Protein AF-A0A126T1T5-F1 (afdb_monomer_lite)

Structure (mmCIF, N/CA/C/O backbone):
data_AF-A0A126T1T5-F1
#
_entry.id   AF-A0A126T1T5-F1
#
loop_
_atom_site.group_PDB
_atom_site.id
_atom_site.type_symbol
_atom_site.label_atom_id
_atom_site.label_alt_id
_atom_site.label_comp_id
_atom_site.label_asym_id
_atom_site.label_entity_id
_atom_site.label_seq_id
_atom_site.pdbx_PDB_ins_code
_atom_site.Cartn_x
_atom_site.Cartn_y
_atom_site.Cartn_z
_atom_site.occupancy
_atom_site.B_iso_or_equiv
_atom_site.auth_seq_id
_atom_site.auth_comp_id
_atom_site.auth_asym_id
_atom_site.auth_atom_id
_atom_site.pdbx_PDB_model_num
ATOM 1 N N . MET A 1 1 ? 7.437 43.730 -5.059 1.00 43.53 1 MET A N 1
ATOM 2 C CA . MET A 1 1 ? 7.784 42.432 -4.448 1.00 43.53 1 MET A CA 1
ATOM 3 C C . MET A 1 1 ? 6.817 42.223 -3.301 1.00 43.53 1 MET A C 1
ATOM 5 O O . MET A 1 1 ? 7.041 42.765 -2.229 1.00 43.53 1 MET A O 1
ATOM 9 N N . GLU A 1 2 ? 5.693 41.559 -3.560 1.00 43.53 2 GLU A N 1
ATOM 10 C CA . GLU A 1 2 ? 4.775 41.158 -2.492 1.00 43.53 2 GLU A CA 1
ATOM 11 C C . GLU A 1 2 ? 5.387 39.969 -1.759 1.00 43.53 2 GLU A C 1
ATOM 13 O O . GLU A 1 2 ? 5.711 38.942 -2.353 1.00 43.53 2 GLU A O 1
ATOM 18 N N . THR A 1 3 ? 5.612 40.144 -0.465 1.00 51.31 3 THR A N 1
ATOM 19 C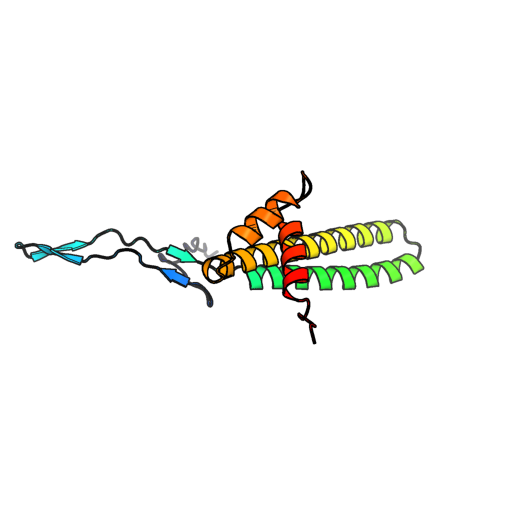 CA . THR A 1 3 ? 6.045 39.094 0.444 1.00 51.31 3 THR A CA 1
ATOM 20 C C . THR A 1 3 ? 4.833 38.224 0.772 1.00 51.31 3 THR A C 1
ATOM 22 O O . THR A 1 3 ? 3.987 38.597 1.583 1.00 51.31 3 THR A O 1
ATOM 25 N N . SER A 1 4 ? 4.717 37.063 0.124 1.00 60.06 4 SER A N 1
ATOM 26 C CA . SER A 1 4 ? 3.690 36.074 0.465 1.00 60.06 4 SER A CA 1
ATOM 27 C C . SER A 1 4 ? 3.901 35.605 1.908 1.00 60.06 4 SER A C 1
ATOM 29 O O . SER A 1 4 ? 4.942 35.022 2.227 1.00 60.06 4 SER A O 1
ATOM 31 N N . LYS A 1 5 ? 2.935 35.879 2.794 1.00 65.88 5 LYS A N 1
ATOM 32 C CA . LYS A 1 5 ? 2.904 35.303 4.146 1.00 65.88 5 LYS A CA 1
ATOM 33 C C . LYS A 1 5 ? 2.882 33.770 4.045 1.00 65.88 5 LYS A C 1
ATOM 35 O O . LYS A 1 5 ? 2.219 33.255 3.148 1.00 65.88 5 LYS A O 1
ATOM 40 N N . PRO A 1 6 ? 3.562 33.041 4.948 1.00 61.28 6 PRO A N 1
ATOM 41 C CA . PRO A 1 6 ? 3.432 31.592 5.006 1.00 61.28 6 PRO A CA 1
ATOM 42 C C . PRO A 1 6 ? 1.977 31.245 5.339 1.00 61.28 6 PRO A C 1
ATOM 44 O O . PRO A 1 6 ? 1.466 31.655 6.381 1.00 61.28 6 PRO A O 1
ATOM 47 N N . GLU A 1 7 ? 1.308 30.535 4.433 1.00 72.75 7 GLU A N 1
ATOM 48 C CA . GLU A 1 7 ? -0.032 30.001 4.658 1.00 72.75 7 GLU A CA 1
ATOM 49 C C . GLU A 1 7 ? 0.059 28.939 5.754 1.00 72.75 7 GLU A C 1
ATOM 51 O O . GLU A 1 7 ? 0.531 27.821 5.545 1.00 72.75 7 GLU A O 1
ATOM 56 N N . THR A 1 8 ? -0.337 29.309 6.967 1.00 70.50 8 THR A N 1
ATOM 57 C CA . THR A 1 8 ? -0.618 28.333 8.013 1.00 70.50 8 THR A CA 1
ATOM 58 C C . THR A 1 8 ? -1.925 27.635 7.650 1.00 70.50 8 THR A C 1
ATOM 60 O O . THR A 1 8 ? -2.906 28.345 7.422 1.00 70.50 8 THR A O 1
ATOM 63 N N . PRO A 1 9 ? -1.966 26.292 7.584 1.00 72.94 9 PRO A N 1
ATOM 64 C CA . PRO A 1 9 ? -3.206 25.579 7.301 1.00 72.94 9 PRO A CA 1
ATOM 65 C C . PRO A 1 9 ? -4.279 25.954 8.329 1.00 72.94 9 PRO A C 1
ATOM 67 O O . PRO A 1 9 ? -3.961 26.152 9.506 1.00 72.94 9 PRO A O 1
ATOM 70 N N . ASP A 1 10 ? -5.531 26.059 7.877 1.00 76.19 10 ASP A N 1
ATOM 71 C CA . ASP A 1 10 ? -6.652 26.409 8.748 1.00 76.19 10 ASP A CA 1
ATOM 72 C C . ASP A 1 10 ? -6.727 25.449 9.951 1.00 76.19 10 ASP A C 1
ATOM 74 O O . ASP A 1 10 ? -6.531 24.236 9.796 1.00 76.19 10 ASP A O 1
ATOM 78 N N . PRO A 1 11 ? -7.001 25.959 11.165 1.00 77.44 11 PRO A N 1
ATOM 79 C CA . PRO A 1 11 ? -7.084 25.124 12.354 1.00 77.44 11 PRO A CA 1
ATOM 80 C C . PRO A 1 11 ? -8.272 24.156 12.254 1.00 77.44 11 PRO A C 1
ATOM 82 O O . PRO A 1 11 ? -9.407 24.575 12.039 1.00 77.44 11 PRO A O 1
ATOM 85 N N . GLY A 1 12 ? -8.028 22.857 12.457 1.00 77.81 12 GLY A N 1
ATOM 86 C CA . GLY A 1 12 ? -9.086 21.844 12.469 1.00 77.81 12 GLY A CA 1
ATOM 87 C C . GLY A 1 12 ? -8.611 20.428 12.144 1.00 77.81 12 GLY A C 1
ATOM 88 O O . GLY A 1 12 ? -7.421 20.171 11.966 1.00 77.81 12 GLY A O 1
ATOM 89 N N . VAL A 1 13 ? -9.571 19.500 12.073 1.00 79.19 13 VAL A N 1
ATOM 90 C CA . VAL A 1 13 ? -9.362 18.131 11.580 1.00 79.19 13 VAL A CA 1
ATOM 91 C C . VAL A 1 13 ? -9.976 18.028 10.189 1.00 79.19 13 VAL A C 1
ATOM 93 O O . VAL A 1 13 ? -11.181 18.208 10.026 1.00 79.19 13 VAL A O 1
ATOM 96 N N . PHE A 1 14 ? -9.148 17.728 9.191 1.00 83.06 14 PHE A N 1
ATOM 97 C CA . PHE A 1 14 ? -9.596 17.501 7.820 1.00 83.06 14 PHE A CA 1
ATOM 98 C C . PHE A 1 14 ? -9.928 16.027 7.627 1.00 83.06 14 PHE A C 1
ATOM 100 O O . PHE A 1 14 ? -9.106 15.161 7.921 1.00 83.06 14 PHE A O 1
ATOM 107 N N . LEU A 1 15 ? -11.130 15.761 7.125 1.00 82.81 15 LEU A N 1
ATOM 108 C CA . LEU A 1 15 ? -11.603 14.420 6.810 1.00 82.81 15 LEU A CA 1
ATOM 109 C C . LEU A 1 15 ? -11.719 14.290 5.301 1.00 82.81 15 LEU A C 1
ATOM 111 O O . LEU A 1 15 ? -12.286 15.162 4.636 1.00 82.81 15 LEU A O 1
ATOM 115 N N . VAL A 1 16 ? -11.201 13.197 4.760 1.00 81.44 16 VAL A N 1
ATOM 116 C CA . VAL A 1 16 ? -11.368 12.864 3.349 1.00 81.44 16 VAL A CA 1
ATOM 117 C C . VAL A 1 16 ? -12.460 11.819 3.173 1.00 81.44 16 VAL A C 1
ATOM 119 O O . VAL A 1 16 ? -12.878 11.122 4.099 1.00 81.44 16 VAL A O 1
ATOM 122 N N . LYS A 1 17 ? -12.973 11.725 1.947 1.00 77.38 17 LYS A N 1
ATOM 123 C CA . LYS A 1 17 ? -13.971 10.715 1.598 1.00 77.38 17 LYS A CA 1
ATOM 124 C C . LYS A 1 17 ? -13.415 9.318 1.899 1.00 77.38 17 LYS A C 1
ATOM 126 O O . LYS A 1 17 ? -12.421 8.925 1.299 1.00 77.38 17 LYS A O 1
ATOM 131 N N . GLY A 1 18 ? -14.117 8.567 2.747 1.00 75.38 18 GLY A N 1
ATOM 132 C CA . GLY A 1 18 ? -13.721 7.220 3.174 1.00 75.38 18 GLY A CA 1
ATOM 133 C C . GLY A 1 18 ? -13.175 7.158 4.601 1.00 75.38 18 GLY A C 1
ATOM 134 O O . GLY A 1 18 ? -13.059 6.062 5.145 1.00 75.38 18 GLY A O 1
ATOM 135 N N . ASP A 1 19 ? -12.909 8.306 5.230 1.00 85.44 19 ASP A N 1
ATOM 136 C CA . ASP A 1 19 ? -12.494 8.346 6.628 1.00 85.44 19 ASP A CA 1
ATOM 137 C C . ASP A 1 19 ? -13.647 7.962 7.556 1.00 85.44 19 ASP A C 1
ATOM 139 O O . ASP A 1 19 ? -14.788 8.405 7.412 1.00 85.44 19 ASP A O 1
ATOM 143 N N . THR A 1 20 ? -13.323 7.151 8.555 1.00 85.00 20 THR A N 1
ATOM 144 C CA . THR A 1 20 ? -14.206 6.842 9.676 1.00 85.00 20 THR A CA 1
ATOM 145 C C . THR A 1 20 ? -13.828 7.726 10.853 1.00 85.00 20 THR A C 1
ATOM 147 O O . THR A 1 20 ? -12.653 7.828 11.203 1.00 85.00 20 THR A O 1
ATOM 150 N N . VAL A 1 21 ? -14.819 8.337 11.498 1.00 88.00 21 VAL A N 1
ATOM 151 C CA . VAL A 1 21 ? -14.614 9.144 12.705 1.00 88.00 21 VAL A CA 1
ATOM 152 C C . VAL A 1 21 ? -15.376 8.528 13.861 1.00 88.00 21 VAL A C 1
ATOM 154 O O . VAL A 1 21 ? -16.551 8.194 13.738 1.00 88.00 21 VAL A O 1
ATOM 157 N N . SER A 1 22 ? -14.703 8.400 14.997 1.00 87.00 22 SER A N 1
ATOM 158 C CA . SER A 1 22 ? -15.288 7.939 16.247 1.00 87.00 22 SER A CA 1
ATOM 159 C C . SER A 1 22 ? -15.010 8.955 17.346 1.00 87.00 22 SER A C 1
ATOM 161 O O . SER A 1 22 ? -13.859 9.316 17.594 1.00 87.00 22 SER A O 1
ATOM 163 N N . ILE A 1 23 ? -16.066 9.344 18.059 1.00 88.75 23 ILE A N 1
ATOM 164 C CA . ILE A 1 23 ? -15.996 10.130 19.293 1.00 88.75 23 ILE A CA 1
ATOM 165 C C . ILE A 1 23 ? -16.373 9.174 20.432 1.00 88.75 23 ILE A C 1
ATOM 167 O O . ILE A 1 23 ? -17.557 8.938 20.658 1.00 88.75 23 ILE A O 1
ATOM 171 N N . PRO A 1 24 ? -15.394 8.532 21.093 1.00 84.00 24 PRO A N 1
ATOM 172 C CA . PRO A 1 24 ? -15.663 7.488 22.077 1.00 84.00 24 PRO A CA 1
ATOM 173 C C . PRO A 1 24 ? -16.316 8.029 23.356 1.00 84.00 24 PRO A C 1
ATOM 175 O O . PRO A 1 24 ? -17.044 7.298 24.019 1.00 84.00 24 PRO A O 1
ATOM 178 N N . SER A 1 25 ? -16.059 9.290 23.704 1.00 84.12 25 SER A N 1
ATOM 179 C CA . SER A 1 25 ? -16.645 9.964 24.859 1.00 84.12 25 SER A CA 1
ATOM 180 C C . SER A 1 25 ? -16.742 11.460 24.587 1.00 84.12 25 SER A C 1
ATOM 182 O O . SER A 1 25 ? -15.772 12.075 24.143 1.00 84.12 25 SER A O 1
ATOM 184 N N . PHE A 1 26 ? -17.908 12.033 24.864 1.00 86.88 26 PHE A N 1
ATOM 185 C CA . PHE A 1 26 ? -18.154 13.467 24.828 1.00 86.88 26 PHE A CA 1
ATOM 186 C C . PHE A 1 26 ? -19.201 13.800 25.885 1.00 86.88 26 PHE A C 1
ATOM 188 O O . PHE A 1 26 ? -20.258 13.168 25.916 1.00 86.88 26 PHE A O 1
ATOM 195 N N . SER A 1 27 ? -18.900 14.766 26.749 1.00 86.94 27 SER A N 1
ATOM 196 C CA . SER A 1 27 ? -19.834 15.242 27.761 1.00 86.94 27 SER A CA 1
ATOM 197 C C . SER A 1 27 ? -19.785 16.766 27.843 1.00 86.94 27 SER A C 1
ATOM 199 O O . SER A 1 27 ? -18.722 17.381 27.725 1.00 86.94 27 SER A O 1
ATOM 201 N N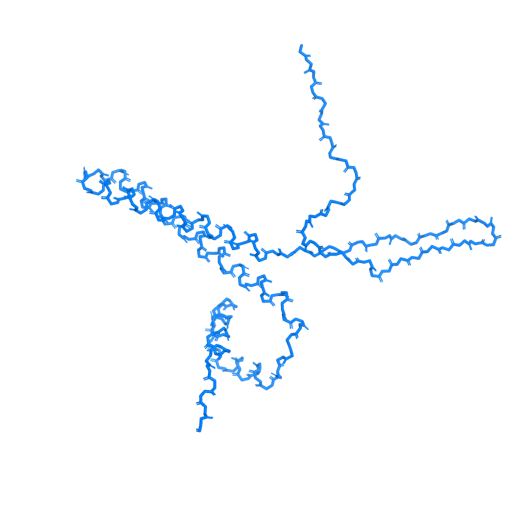 . VAL A 1 28 ? -20.964 17.365 28.003 1.00 89.50 28 VAL A N 1
ATOM 202 C CA . VAL A 1 28 ? -21.143 18.785 28.301 1.00 89.50 28 VAL A CA 1
ATOM 203 C C . VAL A 1 28 ? -22.124 18.856 29.458 1.00 89.50 28 VAL A C 1
ATOM 205 O O . VAL A 1 28 ? -23.218 18.296 29.379 1.00 89.50 28 VAL A O 1
ATOM 208 N N . SER A 1 29 ? -21.730 19.523 30.530 1.00 90.62 29 SER A N 1
ATOM 209 C CA . SER A 1 29 ? -22.542 19.745 31.718 1.00 90.62 29 SER A CA 1
ATOM 210 C C . SER A 1 29 ? -22.573 21.229 32.070 1.00 90.62 29 SER A C 1
ATOM 212 O O . SER A 1 29 ? -21.721 22.015 31.651 1.00 90.62 29 SER A O 1
ATOM 214 N N . ILE A 1 30 ? -23.604 21.622 32.810 1.00 92.69 30 ILE A N 1
ATOM 215 C CA . ILE A 1 30 ? -23.768 22.968 33.353 1.00 92.69 30 ILE A CA 1
ATOM 216 C C . ILE A 1 30 ? -23.890 22.785 34.863 1.00 92.69 30 ILE A C 1
ATOM 218 O O . ILE A 1 30 ? -24.693 21.960 35.303 1.00 92.69 30 ILE A O 1
ATOM 222 N N . ASP A 1 31 ? -23.049 23.471 35.631 1.00 91.06 31 ASP A N 1
ATOM 223 C CA . ASP A 1 31 ? -23.105 23.431 37.094 1.00 91.06 31 ASP A CA 1
ATOM 224 C C . ASP A 1 31 ? -24.222 24.329 37.656 1.00 91.06 31 ASP A C 1
ATOM 226 O O . ASP A 1 31 ? -24.947 25.004 36.918 1.00 91.06 31 ASP A O 1
ATOM 230 N N . GLU A 1 32 ? -24.410 24.288 38.975 1.00 91.56 32 GLU A N 1
ATOM 231 C CA . GLU A 1 32 ? -25.467 25.037 39.667 1.00 91.56 32 GLU A CA 1
ATOM 232 C C . GLU A 1 32 ? -25.260 26.559 39.571 1.00 91.56 32 GLU A C 1
ATOM 234 O O . GLU A 1 32 ? -26.221 27.326 39.654 1.00 91.56 32 GLU A O 1
ATOM 239 N N . GLU A 1 33 ? -24.028 27.002 39.312 1.00 90.38 33 GLU A N 1
ATOM 240 C CA . GLU A 1 33 ? -23.669 28.395 39.047 1.00 90.38 33 GLU A CA 1
ATOM 241 C C . GLU A 1 33 ? -23.880 28.812 37.578 1.00 90.38 33 GLU A C 1
ATOM 243 O O . GLU A 1 33 ? -23.645 29.970 37.218 1.00 90.38 33 GLU A O 1
ATOM 248 N N . GLY A 1 34 ? -24.333 27.897 36.717 1.00 88.81 34 GLY A N 1
ATOM 249 C CA . GLY A 1 34 ? -24.556 28.149 35.293 1.00 88.81 34 GLY A CA 1
ATOM 250 C C . GLY A 1 34 ? -23.277 28.146 34.453 1.00 88.81 34 GLY A C 1
ATOM 251 O O . GLY A 1 34 ? -23.298 28.573 33.295 1.00 88.81 34 GLY A O 1
ATOM 252 N N . LYS A 1 35 ? -22.154 27.676 35.000 1.00 90.38 35 LYS A N 1
ATOM 253 C CA . LYS A 1 35 ? -20.886 27.536 34.290 1.00 90.38 35 LYS A CA 1
ATOM 254 C C . LYS A 1 35 ? -20.844 26.199 33.549 1.00 90.38 35 LYS A C 1
ATOM 256 O O . LYS A 1 35 ? -21.216 25.135 34.037 1.00 90.38 35 LYS A O 1
ATOM 261 N N . MET A 1 36 ? -20.390 26.282 32.302 1.00 89.44 36 MET A N 1
ATOM 262 C CA . MET A 1 36 ? -20.311 25.145 31.396 1.00 89.44 36 MET A CA 1
ATOM 263 C C . MET A 1 36 ? -18.998 24.390 31.619 1.00 89.44 36 MET A C 1
ATOM 265 O O . MET A 1 36 ? -17.918 24.981 31.553 1.00 89.44 36 MET A O 1
ATOM 269 N N . ASN A 1 37 ? -19.092 23.083 31.844 1.00 86.88 37 ASN A N 1
ATOM 270 C CA . ASN A 1 37 ? -17.958 22.170 31.907 1.00 86.88 37 ASN A CA 1
ATOM 271 C C . ASN A 1 37 ? -18.073 21.184 30.738 1.00 86.88 37 ASN A C 1
ATOM 273 O O . ASN A 1 37 ? -19.139 20.628 30.483 1.00 86.88 37 ASN A O 1
ATOM 277 N N . ALA A 1 38 ? -16.990 20.989 29.991 1.00 86.12 38 ALA A N 1
ATOM 278 C CA . ALA A 1 38 ? -16.953 20.055 28.872 1.00 86.12 38 ALA A CA 1
ATOM 279 C C . ALA A 1 38 ? -15.665 19.237 28.928 1.00 86.12 38 ALA A C 1
ATOM 281 O O . ALA A 1 38 ? -14.583 19.793 29.140 1.00 86.12 38 ALA A O 1
ATOM 282 N N . ASP A 1 39 ? -15.785 17.929 28.721 1.00 84.25 39 ASP A N 1
ATOM 283 C CA . ASP A 1 39 ? -14.618 17.055 28.641 1.00 84.25 39 ASP A CA 1
ATOM 284 C C . ASP A 1 39 ? -13.848 17.292 27.328 1.00 84.25 39 ASP A C 1
ATOM 286 O O . ASP A 1 39 ? -14.460 17.589 26.293 1.00 84.25 39 ASP A O 1
ATOM 290 N N . PRO A 1 40 ? -12.512 17.114 27.316 1.00 82.00 40 PRO A N 1
ATOM 291 C CA . PRO A 1 40 ? -11.732 17.157 26.086 1.00 82.00 40 PRO A CA 1
ATOM 292 C C . PRO A 1 40 ? -12.254 16.151 25.052 1.00 82.00 40 PRO A C 1
ATOM 294 O O . PRO A 1 40 ? -12.297 14.943 25.297 1.00 82.00 40 PRO A O 1
ATOM 297 N N . VAL A 1 41 ? -12.613 16.640 23.864 1.00 82.75 41 VAL A N 1
ATOM 298 C CA . VAL A 1 41 ? -13.065 15.787 22.759 1.00 82.75 41 VAL A CA 1
ATOM 299 C C . VAL A 1 41 ? -11.867 15.043 22.173 1.00 82.75 41 VAL A C 1
ATOM 301 O O . VAL A 1 41 ? -11.012 15.641 21.519 1.00 82.75 41 VAL A O 1
ATOM 304 N N . ILE A 1 42 ? -11.815 13.723 22.362 1.00 83.44 42 ILE A N 1
ATOM 305 C CA . ILE A 1 42 ? -10.828 12.862 21.698 1.00 83.44 42 ILE A CA 1
ATOM 306 C C . ILE A 1 42 ? -11.440 12.338 20.401 1.00 83.44 42 ILE A C 1
ATOM 308 O O . ILE A 1 42 ? -12.276 11.438 20.414 1.00 83.44 42 ILE A O 1
ATOM 312 N N . LEU A 1 43 ? -11.003 12.877 19.267 1.00 84.56 43 LEU A N 1
ATOM 313 C CA . LEU A 1 43 ? -11.375 12.365 17.949 1.00 84.56 43 LEU A CA 1
ATOM 314 C C . LEU A 1 43 ? -10.462 11.197 17.570 1.00 84.56 43 LEU A C 1
ATOM 316 O O . LEU A 1 43 ? -9.242 11.343 17.522 1.00 84.56 43 LEU A O 1
ATOM 320 N N . LYS A 1 44 ? -11.051 10.037 17.272 1.00 86.62 44 LYS A N 1
ATOM 321 C CA . LYS A 1 44 ? -10.353 8.927 16.614 1.00 86.62 44 LYS A CA 1
ATOM 322 C C . LYS A 1 44 ? -10.724 8.929 15.140 1.00 86.62 44 LYS A C 1
ATOM 324 O O . LYS A 1 44 ? -11.908 8.866 14.814 1.00 86.62 44 LYS A O 1
ATOM 329 N N . THR A 1 45 ? -9.726 8.971 14.268 1.00 85.81 45 THR A N 1
ATOM 330 C CA . THR A 1 45 ? -9.908 8.856 12.820 1.00 85.81 45 THR A CA 1
ATOM 331 C C . THR A 1 45 ? -9.307 7.545 12.325 1.00 85.81 45 THR A C 1
ATOM 333 O O . THR A 1 45 ? -8.244 7.116 12.774 1.00 85.81 45 THR A O 1
ATOM 336 N N . GLY A 1 46 ? -10.019 6.873 11.428 1.00 84.12 46 GLY A N 1
ATOM 337 C CA . GLY A 1 46 ? -9.556 5.689 10.719 1.00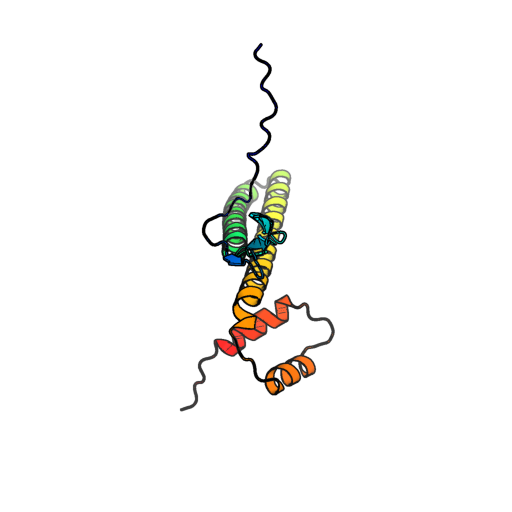 84.12 46 GLY A CA 1
ATOM 338 C C . GLY A 1 46 ? -9.602 5.962 9.227 1.00 84.12 46 GLY A C 1
ATOM 339 O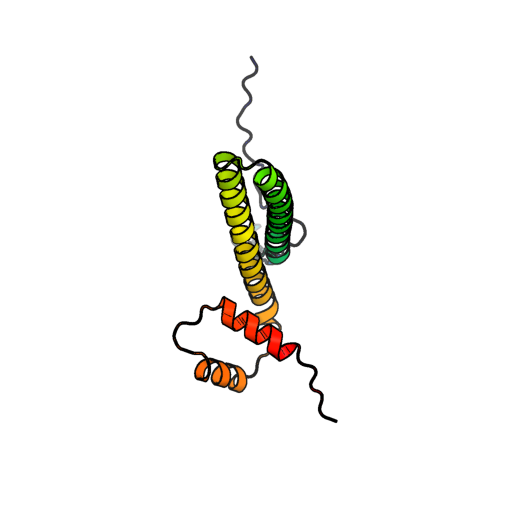 O . GLY A 1 46 ? -10.655 6.324 8.713 1.00 84.12 46 GLY A O 1
ATOM 340 N N . ILE A 1 47 ? -8.475 5.791 8.545 1.00 84.81 47 ILE A N 1
ATOM 341 C CA . ILE A 1 47 ? -8.390 5.948 7.092 1.00 84.81 47 ILE A CA 1
ATOM 342 C C . ILE A 1 47 ? -8.336 4.558 6.473 1.00 84.81 47 ILE A C 1
ATOM 344 O O . ILE A 1 47 ? -7.532 3.710 6.871 1.00 84.81 47 ILE A O 1
ATOM 348 N N . GLU A 1 48 ? -9.193 4.323 5.488 1.00 85.81 48 GLU A N 1
ATOM 349 C CA . GLU A 1 48 ? -9.192 3.089 4.719 1.00 85.81 48 GLU A CA 1
ATOM 350 C C . GLU A 1 48 ? -8.040 3.139 3.699 1.00 85.81 48 GLU A C 1
ATOM 352 O O . GLU A 1 48 ? -8.105 3.800 2.666 1.00 85.81 48 GLU A O 1
ATOM 357 N N . MET A 1 49 ? -6.915 2.506 4.050 1.00 89.25 49 MET A N 1
ATOM 358 C CA . MET A 1 49 ? -5.648 2.655 3.317 1.00 89.25 49 MET A CA 1
ATOM 359 C C . MET A 1 49 ? -5.523 1.743 2.086 1.00 89.25 49 MET A C 1
ATOM 361 O O . MET A 1 49 ? -4.657 1.983 1.240 1.00 89.25 49 MET A O 1
ATOM 365 N N . THR A 1 50 ? -6.354 0.704 1.955 1.00 92.00 50 THR A N 1
ATOM 366 C CA . THR A 1 50 ? -6.276 -0.280 0.858 1.00 92.00 50 THR A CA 1
ATOM 367 C C . THR A 1 50 ? -6.289 0.355 -0.537 1.00 92.00 50 THR A C 1
ATOM 369 O O . THR A 1 50 ? -5.381 0.056 -1.314 1.00 92.00 50 THR A O 1
ATOM 372 N N . PRO A 1 51 ? -7.243 1.234 -0.911 1.00 92.44 51 PRO A N 1
ATOM 373 C CA . PRO A 1 51 ? -7.354 1.772 -2.262 1.00 92.44 51 PRO A CA 1
ATOM 374 C C . PRO A 1 51 ? -6.182 2.684 -2.596 1.00 92.44 51 PRO A C 1
ATOM 376 O O . PRO A 1 51 ? -5.751 2.723 -3.746 1.00 92.44 51 PRO A O 1
ATOM 379 N N . TYR A 1 52 ? -5.623 3.381 -1.605 1.00 93.31 52 TYR A N 1
ATOM 380 C CA . TYR A 1 52 ? -4.429 4.196 -1.795 1.00 93.31 52 TYR A CA 1
ATOM 381 C C . TYR A 1 52 ? -3.235 3.318 -2.168 1.00 93.31 52 TYR A C 1
ATOM 383 O O . TYR A 1 52 ? -2.569 3.582 -3.172 1.00 93.31 52 TYR A O 1
ATOM 391 N N . TRP A 1 53 ? -3.009 2.230 -1.429 1.00 95.94 53 TRP A N 1
ATOM 392 C CA . TRP A 1 53 ? -1.927 1.290 -1.722 1.00 95.94 53 TRP A CA 1
ATOM 393 C C . TRP A 1 53 ? -2.143 0.513 -3.023 1.00 95.94 53 TRP A C 1
ATOM 395 O O . TRP A 1 53 ? -1.195 0.360 -3.792 1.00 95.94 53 TRP A O 1
ATOM 405 N N . LEU A 1 54 ? -3.379 0.112 -3.339 1.00 95.75 54 LEU A N 1
ATOM 406 C CA . LEU A 1 54 ? -3.716 -0.497 -4.632 1.00 95.75 54 LEU A CA 1
ATOM 407 C C . LEU A 1 54 ? -3.453 0.459 -5.797 1.00 95.75 54 LEU A C 1
ATOM 409 O O . LEU A 1 54 ? -2.888 0.058 -6.812 1.00 95.75 54 LEU A O 1
ATOM 413 N N . ASN A 1 55 ? -3.814 1.734 -5.656 1.00 96.69 55 ASN A N 1
ATOM 414 C CA . ASN A 1 55 ? -3.559 2.738 -6.684 1.00 96.69 55 ASN A CA 1
ATOM 415 C C . ASN A 1 55 ? -2.053 2.962 -6.894 1.00 96.69 55 ASN A C 1
ATOM 417 O O . ASN A 1 55 ? -1.594 3.073 -8.031 1.00 96.69 55 ASN A O 1
ATOM 421 N N . ILE A 1 56 ? -1.267 2.997 -5.813 1.00 97.38 56 ILE A N 1
ATOM 422 C CA . ILE A 1 56 ? 0.200 3.069 -5.889 1.00 97.38 56 ILE A CA 1
ATOM 423 C C . ILE A 1 56 ? 0.748 1.840 -6.623 1.00 97.38 56 ILE A C 1
ATOM 425 O O . ILE A 1 56 ? 1.521 1.993 -7.572 1.00 97.38 56 ILE A O 1
ATOM 429 N N . ALA A 1 57 ? 0.309 0.639 -6.240 1.00 98.00 57 ALA A N 1
ATOM 430 C CA . ALA A 1 57 ? 0.723 -0.605 -6.878 1.00 98.00 57 ALA A CA 1
ATOM 431 C C . ALA A 1 57 ? 0.432 -0.595 -8.384 1.00 98.00 57 ALA A C 1
ATOM 433 O O . ALA A 1 57 ? 1.322 -0.855 -9.193 1.00 98.00 57 ALA A O 1
ATOM 434 N N . TYR A 1 58 ? -0.787 -0.208 -8.761 1.00 97.94 58 TYR A N 1
ATOM 435 C CA . TYR A 1 58 ? -1.220 -0.124 -10.152 1.00 97.94 58 TYR A CA 1
ATOM 436 C C . TYR A 1 58 ? -0.388 0.872 -10.970 1.00 97.94 58 TYR A C 1
ATOM 438 O O . TYR A 1 58 ? 0.097 0.543 -12.053 1.00 97.94 58 TYR A O 1
ATOM 446 N N . LYS A 1 59 ? -0.144 2.076 -10.439 1.00 98.25 59 LYS A N 1
ATOM 447 C CA . LYS A 1 59 ? 0.704 3.082 -11.104 1.00 98.25 59 LYS A CA 1
ATOM 448 C C . LYS A 1 59 ? 2.122 2.567 -11.344 1.00 98.25 59 LYS A C 1
ATOM 450 O O . LYS A 1 59 ? 2.691 2.796 -12.414 1.00 98.25 59 LYS A O 1
ATOM 455 N N . HIS A 1 60 ? 2.697 1.870 -10.368 1.00 98.31 60 HIS A N 1
ATOM 456 C CA . HIS A 1 60 ? 4.033 1.298 -10.503 1.00 98.31 60 HIS A CA 1
ATOM 457 C C . HIS A 1 60 ? 4.072 0.101 -11.456 1.00 98.31 60 HIS A C 1
ATOM 459 O O . HIS A 1 60 ? 5.046 -0.030 -12.198 1.00 98.31 60 HIS A O 1
ATOM 465 N N . LEU A 1 61 ? 3.010 -0.703 -11.522 1.00 97.94 61 LEU A N 1
ATOM 466 C CA . LEU A 1 61 ? 2.872 -1.763 -12.519 1.00 97.94 61 LEU A CA 1
ATOM 467 C C . LEU A 1 61 ? 2.874 -1.185 -13.940 1.00 97.94 61 LEU A C 1
ATOM 469 O O . LEU A 1 61 ? 3.706 -1.584 -14.751 1.00 97.94 61 LEU A O 1
ATOM 473 N N . ILE A 1 62 ? 2.048 -0.167 -14.213 1.00 98.25 62 ILE A N 1
ATOM 474 C CA . ILE A 1 62 ? 2.047 0.524 -15.517 1.00 98.25 62 ILE A CA 1
ATOM 475 C C . ILE A 1 62 ? 3.442 1.077 -15.840 1.00 98.25 62 ILE A C 1
ATOM 477 O O . ILE A 1 62 ? 3.938 0.931 -16.957 1.00 98.25 62 ILE A O 1
ATOM 481 N N . SER A 1 63 ? 4.102 1.711 -14.867 1.00 97.62 63 SER A N 1
ATOM 482 C CA . SER A 1 63 ? 5.459 2.245 -15.048 1.00 97.62 63 SER A CA 1
ATOM 483 C C . SER A 1 63 ? 6.474 1.151 -15.404 1.00 97.62 63 SER A C 1
ATOM 485 O O . SER A 1 63 ? 7.340 1.364 -16.261 1.00 97.62 63 SER A O 1
ATOM 487 N N . THR A 1 64 ? 6.330 -0.031 -14.798 1.00 97.69 64 THR A N 1
ATOM 488 C CA . THR A 1 64 ? 7.146 -1.217 -15.088 1.00 97.69 64 THR A CA 1
ATOM 489 C C . THR A 1 64 ? 6.934 -1.659 -16.531 1.00 97.69 64 THR A C 1
ATOM 491 O O . THR A 1 64 ? 7.898 -1.744 -17.285 1.00 97.69 64 THR A O 1
ATOM 494 N N . GLU A 1 65 ? 5.682 -1.828 -16.966 1.00 97.62 65 GLU A N 1
ATOM 495 C CA . GLU A 1 65 ? 5.344 -2.240 -18.336 1.00 97.62 65 GLU A CA 1
ATOM 496 C C . GLU A 1 65 ? 5.831 -1.243 -19.395 1.00 97.62 65 GLU A C 1
ATOM 498 O O . GLU A 1 65 ? 6.380 -1.626 -20.431 1.00 97.62 65 GLU A O 1
ATOM 503 N N . VAL A 1 66 ? 5.662 0.059 -19.142 1.00 97.69 66 VAL A N 1
ATOM 504 C CA . VAL A 1 66 ? 6.158 1.116 -20.035 1.00 97.69 66 VAL A CA 1
ATOM 505 C C . VAL A 1 66 ? 7.682 1.070 -20.127 1.00 97.69 66 VAL A C 1
ATOM 507 O O . VAL A 1 66 ? 8.241 1.231 -21.214 1.00 97.69 66 VAL A O 1
ATOM 510 N N . THR A 1 67 ? 8.368 0.851 -19.006 1.00 96.50 67 THR A N 1
ATOM 511 C CA . THR A 1 67 ? 9.832 0.770 -18.984 1.00 96.50 67 THR A CA 1
ATOM 512 C C . THR A 1 67 ? 10.331 -0.506 -19.657 1.00 96.50 67 THR A C 1
ATOM 514 O O . THR A 1 67 ? 11.294 -0.438 -20.415 1.00 96.50 67 THR A O 1
ATOM 517 N N . HIS A 1 68 ? 9.632 -1.628 -19.489 1.00 96.88 68 HIS A N 1
ATOM 518 C CA . HIS A 1 68 ? 9.920 -2.885 -20.178 1.00 96.88 68 HIS A CA 1
ATOM 519 C C . HIS A 1 68 ? 9.849 -2.730 -21.702 1.00 96.88 68 HIS A C 1
ATOM 521 O O . HIS A 1 68 ? 10.767 -3.117 -22.424 1.00 96.88 68 HIS A O 1
ATOM 527 N N . LYS A 1 69 ? 8.794 -2.079 -22.213 1.00 96.44 69 LYS A N 1
ATOM 528 C CA . LYS A 1 69 ? 8.666 -1.783 -23.651 1.00 96.44 69 LYS A CA 1
ATOM 529 C C . LYS A 1 69 ? 9.842 -0.948 -24.162 1.00 96.44 69 LYS A C 1
ATOM 531 O O . LYS A 1 69 ? 10.404 -1.258 -25.208 1.00 96.44 69 LYS A O 1
ATOM 536 N N . LYS A 1 70 ? 10.257 0.075 -23.405 1.00 95.50 70 LYS A N 1
ATOM 537 C CA . LYS A 1 70 ? 11.439 0.892 -23.739 1.00 95.50 70 LYS A CA 1
ATOM 538 C C . LYS A 1 70 ? 12.727 0.077 -23.715 1.00 95.50 70 LYS A C 1
ATOM 540 O O . LYS A 1 70 ? 13.540 0.222 -24.619 1.00 95.50 70 LYS A O 1
ATOM 545 N N . LEU A 1 71 ? 12.893 -0.802 -22.727 1.00 95.19 71 LEU A N 1
ATOM 546 C CA . LEU A 1 71 ? 14.043 -1.696 -22.642 1.00 95.19 71 LEU A CA 1
ATOM 547 C C . LEU A 1 71 ? 14.162 -2.567 -23.896 1.00 95.19 71 LEU A C 1
ATOM 549 O O . LEU A 1 71 ? 15.266 -2.725 -24.405 1.00 95.19 71 LEU A O 1
ATOM 553 N N . MET A 1 72 ? 13.053 -3.116 -24.402 1.00 94.81 72 MET A N 1
ATOM 554 C CA . MET A 1 72 ? 13.081 -3.949 -25.611 1.00 94.81 72 MET A CA 1
ATOM 555 C C . MET A 1 72 ? 13.524 -3.166 -26.852 1.00 94.81 72 MET A C 1
ATOM 557 O O . MET A 1 72 ? 14.302 -3.691 -27.642 1.00 94.81 72 MET A O 1
ATOM 561 N N . LEU A 1 73 ? 13.099 -1.905 -26.991 1.00 94.12 73 LEU A N 1
ATOM 562 C CA . LEU A 1 73 ? 13.548 -1.029 -28.082 1.00 94.12 73 LEU A CA 1
ATOM 563 C C . LEU A 1 73 ? 15.049 -0.733 -27.979 1.00 94.12 73 LEU A C 1
ATOM 565 O O . LEU A 1 73 ? 15.793 -0.946 -28.927 1.00 94.12 73 LEU A O 1
ATOM 569 N N . VAL A 1 74 ? 15.509 -0.326 -26.797 1.00 93.50 74 VAL A N 1
ATOM 570 C CA . VAL A 1 74 ? 16.918 0.021 -26.557 1.00 93.50 74 VAL A CA 1
ATOM 571 C C . VAL A 1 74 ? 17.840 -1.198 -26.681 1.00 93.50 74 VAL A C 1
ATOM 573 O O . VAL A 1 74 ? 18.985 -1.069 -27.108 1.00 93.50 74 VAL A O 1
ATOM 576 N N . LYS A 1 75 ? 17.356 -2.397 -26.333 1.00 91.38 75 LYS A N 1
ATOM 577 C CA . LYS A 1 75 ? 18.098 -3.646 -26.552 1.00 91.38 75 LYS A CA 1
ATOM 578 C C . LYS A 1 75 ? 18.376 -3.902 -28.032 1.00 91.38 75 LYS A C 1
ATOM 580 O O . LYS A 1 75 ? 19.447 -4.409 -28.337 1.00 91.38 75 LYS A O 1
ATOM 585 N N . ALA A 1 76 ? 17.453 -3.544 -28.926 1.00 90.38 76 ALA A N 1
ATOM 586 C CA . ALA A 1 76 ? 17.655 -3.686 -30.368 1.00 90.38 76 ALA A CA 1
ATOM 587 C C . ALA A 1 76 ? 18.728 -2.726 -30.917 1.00 90.38 76 ALA A C 1
ATOM 589 O O . ALA A 1 76 ? 19.330 -3.006 -31.946 1.00 90.38 76 ALA A O 1
ATOM 590 N N . GLU A 1 77 ? 18.986 -1.619 -30.218 1.00 91.75 77 GLU A N 1
ATOM 591 C CA . GLU A 1 77 ? 20.021 -0.631 -30.554 1.00 91.75 77 GLU A CA 1
ATOM 592 C C . GLU A 1 77 ? 21.394 -0.958 -29.928 1.00 91.75 77 GLU A C 1
ATOM 594 O O . GLU A 1 77 ? 22.337 -0.186 -30.086 1.00 91.75 77 GLU A O 1
ATOM 599 N N . GLU A 1 78 ? 21.504 -2.058 -29.167 1.00 87.94 78 GLU A N 1
ATOM 600 C CA . GLU A 1 78 ? 22.723 -2.525 -28.476 1.00 87.94 78 GLU A CA 1
ATOM 601 C C . GLU A 1 78 ? 23.415 -1.469 -27.584 1.00 87.94 78 GLU A C 1
ATOM 603 O O . GLU A 1 78 ? 24.599 -1.557 -27.246 1.00 87.94 78 GLU A O 1
ATOM 608 N N . ASN A 1 79 ? 22.666 -0.464 -27.122 1.00 91.31 79 ASN A N 1
ATOM 609 C CA . ASN A 1 79 ? 23.203 0.599 -26.278 1.00 91.31 79 ASN A CA 1
ATOM 610 C C . ASN A 1 79 ? 23.236 0.185 -24.799 1.00 91.31 79 ASN A C 1
ATOM 612 O O . ASN A 1 79 ? 22.326 0.480 -24.019 1.00 91.31 79 ASN A O 1
ATOM 616 N N . ASN A 1 80 ? 24.331 -0.455 -24.387 1.00 92.56 80 ASN A N 1
ATOM 617 C CA . ASN A 1 80 ? 24.515 -0.996 -23.033 1.00 92.56 80 ASN A CA 1
ATOM 618 C C . ASN A 1 80 ? 24.252 0.001 -21.891 1.00 92.56 80 ASN A C 1
ATOM 620 O O . ASN A 1 80 ? 23.743 -0.394 -20.838 1.00 92.56 80 ASN A O 1
ATOM 624 N N . ARG A 1 81 ? 24.551 1.294 -22.078 1.00 94.38 81 ARG A N 1
ATOM 625 C CA . ARG A 1 81 ? 24.289 2.310 -21.046 1.00 94.38 81 ARG A CA 1
ATOM 626 C C . ARG A 1 81 ? 22.789 2.486 -20.821 1.00 94.38 81 ARG A C 1
ATOM 628 O O . ARG A 1 81 ? 22.322 2.408 -19.685 1.00 94.38 81 ARG A O 1
ATOM 635 N N . LEU A 1 82 ? 22.039 2.684 -21.902 1.00 93.94 82 LEU A N 1
ATOM 636 C CA . LEU A 1 82 ? 20.592 2.885 -21.845 1.00 93.94 82 LEU A CA 1
ATOM 637 C C . LEU A 1 82 ? 19.854 1.606 -21.420 1.00 93.94 82 LEU A C 1
ATOM 639 O O . LEU A 1 82 ? 18.859 1.691 -20.698 1.00 93.94 82 LEU A O 1
ATOM 643 N N . ILE A 1 83 ? 20.367 0.426 -21.792 1.00 95.69 83 ILE A N 1
ATOM 644 C CA . ILE A 1 83 ? 19.874 -0.869 -21.293 1.00 95.69 83 ILE A CA 1
ATOM 645 C C . ILE A 1 83 ? 19.962 -0.903 -19.762 1.00 95.69 83 ILE A C 1
ATOM 647 O O . ILE A 1 83 ? 18.979 -1.222 -19.093 1.00 95.69 83 ILE A O 1
ATOM 651 N N . GLY A 1 84 ? 21.115 -0.532 -19.196 1.00 96.31 84 GLY A N 1
ATOM 652 C CA . GLY A 1 84 ? 21.320 -0.501 -17.747 1.00 96.31 84 GLY A CA 1
ATOM 653 C C . GLY A 1 84 ? 20.384 0.471 -17.022 1.00 96.31 84 GLY A C 1
ATOM 654 O O . GLY A 1 84 ? 19.847 0.140 -15.964 1.00 96.31 84 GLY A O 1
ATOM 655 N N . GLU A 1 85 ? 20.149 1.654 -17.591 1.00 96.44 85 GLU A N 1
ATOM 656 C CA . GLU A 1 85 ? 19.206 2.639 -17.043 1.00 96.44 85 GLU A CA 1
ATOM 657 C C . GLU A 1 85 ? 17.756 2.132 -17.081 1.00 96.44 85 GLU A C 1
ATOM 659 O O . GLU A 1 85 ? 17.044 2.223 -16.076 1.00 96.44 85 GLU A O 1
ATOM 664 N N . CYS A 1 86 ? 17.332 1.538 -18.202 1.00 96.69 86 CYS A N 1
ATOM 665 C CA . CYS A 1 86 ? 15.993 0.965 -18.341 1.00 96.69 86 CYS A CA 1
ATOM 666 C C . CYS A 1 86 ? 15.773 -0.191 -17.360 1.00 96.69 86 CYS A C 1
ATOM 668 O O . CYS A 1 86 ? 14.760 -0.198 -16.664 1.00 96.69 86 CYS A O 1
ATOM 670 N N . LEU A 1 87 ? 16.742 -1.103 -17.222 1.00 96.94 87 LEU A N 1
ATOM 671 C CA . LEU A 1 87 ? 16.673 -2.204 -16.257 1.00 96.94 87 LEU A CA 1
ATOM 672 C C . LEU A 1 87 ? 16.517 -1.692 -14.824 1.00 96.94 87 LEU A C 1
ATOM 674 O O . LEU A 1 87 ? 15.615 -2.123 -14.113 1.00 96.94 87 LEU A O 1
ATOM 678 N N . LYS A 1 88 ? 17.345 -0.734 -14.384 1.00 97.38 88 LYS A N 1
ATOM 679 C CA . LYS A 1 88 ? 17.241 -0.162 -13.026 1.00 97.38 88 LYS A CA 1
ATOM 680 C C . LYS A 1 88 ? 15.859 0.436 -12.758 1.00 97.38 88 LYS A C 1
ATOM 682 O O . LYS A 1 88 ? 15.312 0.301 -11.660 1.00 97.38 88 LYS A O 1
ATOM 687 N N . LYS A 1 89 ? 15.283 1.103 -13.756 1.00 97.00 89 LYS A N 1
ATOM 688 C CA . LYS A 1 89 ? 13.960 1.716 -13.641 1.00 97.00 89 LYS A CA 1
ATOM 689 C C . LYS A 1 8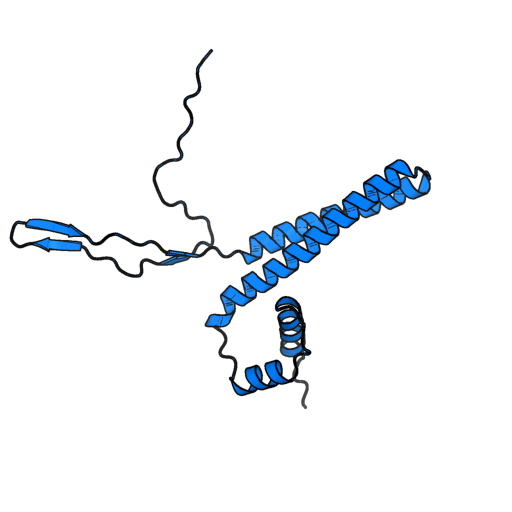9 ? 12.837 0.675 -13.640 1.00 97.00 89 LYS A C 1
ATOM 691 O O . LYS A 1 89 ? 11.914 0.786 -12.836 1.00 97.00 89 LYS A O 1
ATOM 696 N N . GLU A 1 90 ? 12.935 -0.352 -14.476 1.00 97.31 90 GLU A N 1
ATOM 697 C CA . GLU A 1 90 ? 11.995 -1.476 -14.502 1.00 97.31 90 GLU A CA 1
ATOM 698 C C . GLU A 1 90 ? 12.015 -2.224 -13.166 1.00 97.31 90 GLU A C 1
ATOM 700 O O . GLU A 1 90 ? 10.975 -2.378 -12.536 1.00 97.31 90 GLU A O 1
ATOM 705 N N . TYR A 1 91 ? 13.200 -2.575 -12.661 1.00 96.75 91 TYR A N 1
ATOM 706 C CA . TYR A 1 91 ? 13.340 -3.240 -11.366 1.00 96.75 91 TYR A CA 1
ATOM 707 C C . TYR A 1 91 ? 12.794 -2.400 -10.214 1.00 96.75 91 TYR A C 1
ATOM 709 O O . TYR A 1 91 ? 12.047 -2.910 -9.381 1.00 96.75 91 TYR A O 1
ATOM 717 N N . SER A 1 92 ? 13.151 -1.115 -10.144 1.00 97.88 92 SER A N 1
ATOM 718 C CA . SER A 1 92 ? 12.683 -0.260 -9.049 1.00 97.88 92 SER A CA 1
ATOM 719 C C . SER A 1 92 ? 11.167 -0.075 -9.079 1.00 97.88 92 SER A C 1
ATOM 721 O O . SER A 1 92 ? 10.529 -0.220 -8.039 1.00 97.88 92 SER A O 1
ATOM 723 N N . SER A 1 93 ? 10.567 0.162 -10.249 1.00 96.62 93 SER A N 1
ATOM 724 C CA . SER A 1 93 ? 9.105 0.240 -10.376 1.00 96.62 93 SER A CA 1
ATOM 725 C C . SER A 1 93 ? 8.413 -1.091 -10.068 1.00 96.62 93 SER A C 1
ATOM 727 O O . SER A 1 93 ? 7.441 -1.089 -9.314 1.00 96.62 93 SER A O 1
ATOM 729 N N . GLY A 1 94 ? 8.953 -2.222 -10.527 1.00 97.31 94 GLY A N 1
ATOM 730 C CA . GLY A 1 94 ? 8.402 -3.547 -10.239 1.00 97.31 94 GLY A CA 1
ATOM 731 C C . GLY A 1 94 ? 8.424 -3.886 -8.747 1.00 97.31 94 GLY A C 1
ATOM 732 O O . GLY A 1 94 ? 7.418 -4.331 -8.196 1.00 97.31 94 GLY A O 1
ATOM 733 N N . MET A 1 95 ? 9.532 -3.598 -8.054 1.00 97.62 95 MET A N 1
ATOM 734 C CA . MET A 1 95 ? 9.622 -3.780 -6.599 1.00 97.62 95 MET A CA 1
ATOM 735 C C . MET A 1 95 ? 8.584 -2.938 -5.852 1.00 97.62 95 MET A C 1
ATOM 737 O O . MET A 1 95 ? 7.926 -3.448 -4.948 1.00 97.62 95 MET A O 1
ATOM 741 N N . GLN A 1 96 ? 8.397 -1.672 -6.241 1.00 97.62 96 GLN A N 1
ATOM 742 C CA . GLN 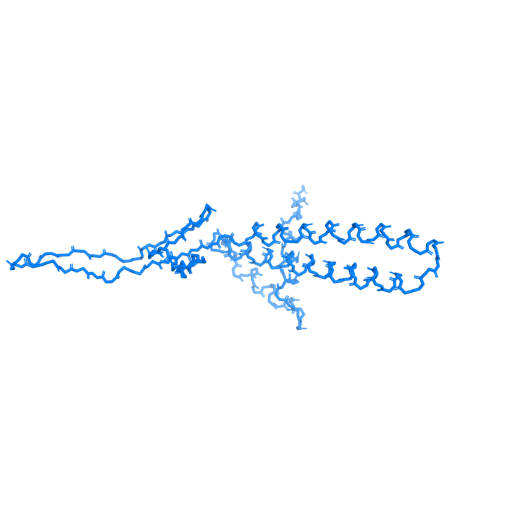A 1 96 ? 7.384 -0.812 -5.620 1.00 97.62 96 GLN A CA 1
ATOM 743 C C . GLN A 1 96 ? 5.965 -1.338 -5.860 1.00 97.62 96 GLN A C 1
ATOM 745 O O . GLN A 1 96 ? 5.154 -1.326 -4.937 1.00 97.62 96 GLN A O 1
ATOM 750 N N . ALA A 1 97 ? 5.673 -1.864 -7.055 1.00 97.50 97 ALA A N 1
ATOM 751 C CA . ALA A 1 97 ? 4.378 -2.473 -7.352 1.00 97.50 97 ALA A CA 1
ATOM 752 C C . ALA A 1 97 ? 4.089 -3.680 -6.442 1.00 97.50 97 ALA A C 1
ATOM 754 O O . ALA A 1 97 ? 3.005 -3.775 -5.859 1.00 97.50 97 ALA A O 1
ATOM 755 N N . ILE A 1 98 ? 5.071 -4.571 -6.265 1.00 95.25 98 ILE A N 1
ATOM 756 C CA . ILE A 1 98 ? 4.953 -5.756 -5.400 1.00 95.25 98 ILE A CA 1
ATOM 757 C C . ILE A 1 98 ? 4.762 -5.343 -3.937 1.00 95.25 98 ILE A C 1
ATOM 759 O O . ILE A 1 98 ? 3.836 -5.814 -3.275 1.00 95.25 98 ILE A O 1
ATOM 763 N N . MET A 1 99 ? 5.603 -4.435 -3.436 1.00 96.44 99 MET A N 1
ATOM 764 C CA . MET A 1 99 ? 5.545 -3.986 -2.044 1.00 96.44 99 MET A CA 1
ATOM 765 C C . MET A 1 99 ? 4.226 -3.283 -1.726 1.00 96.44 99 MET A C 1
ATOM 767 O O . MET A 1 99 ? 3.580 -3.619 -0.734 1.00 96.44 99 MET A O 1
ATOM 771 N N . ALA A 1 100 ? 3.786 -2.362 -2.586 1.00 96.38 100 ALA A N 1
ATOM 772 C CA . ALA A 1 100 ? 2.517 -1.664 -2.412 1.00 96.38 100 ALA A CA 1
ATOM 773 C C . ALA A 1 100 ? 1.322 -2.631 -2.441 1.00 96.38 100 ALA A C 1
ATOM 775 O O . ALA A 1 100 ? 0.405 -2.487 -1.636 1.00 96.38 100 ALA A O 1
ATOM 776 N N . SER A 1 101 ? 1.360 -3.663 -3.292 1.00 95.56 101 SER A N 1
ATOM 777 C CA . SER A 1 101 ? 0.327 -4.710 -3.317 1.00 95.56 101 SER A CA 1
ATOM 778 C C . SER A 1 101 ? 0.276 -5.490 -2.001 1.00 95.56 101 SER A C 1
ATOM 780 O O . SER A 1 101 ? -0.802 -5.737 -1.467 1.00 95.56 101 SER A O 1
ATOM 782 N N . GLY A 1 102 ? 1.439 -5.845 -1.444 1.00 92.50 102 GLY A N 1
ATOM 783 C CA . GLY A 1 102 ? 1.524 -6.515 -0.146 1.00 92.50 102 GLY A CA 1
ATOM 784 C C . GLY A 1 102 ? 0.946 -5.666 0.988 1.00 92.50 102 GLY A C 1
ATOM 785 O O . GLY A 1 102 ? 0.150 -6.165 1.781 1.00 92.50 102 GLY A O 1
ATOM 786 N N . ILE A 1 103 ? 1.284 -4.374 1.031 1.00 93.94 103 ILE A N 1
ATOM 787 C CA . ILE A 1 103 ? 0.739 -3.445 2.033 1.00 93.94 103 ILE A CA 1
ATOM 788 C C . ILE A 1 103 ? -0.777 -3.289 1.864 1.00 93.94 103 ILE A C 1
ATOM 790 O O . ILE A 1 103 ? -1.497 -3.264 2.858 1.00 93.94 103 ILE A O 1
ATOM 794 N N . ALA A 1 104 ? -1.281 -3.238 0.628 1.00 94.06 104 ALA A N 1
ATOM 795 C CA . ALA A 1 104 ? -2.718 -3.165 0.382 1.00 94.06 104 ALA A CA 1
ATOM 796 C C . ALA A 1 104 ? -3.464 -4.380 0.952 1.00 94.06 104 ALA A C 1
ATOM 798 O O . ALA A 1 104 ? -4.497 -4.220 1.594 1.00 94.06 104 ALA A O 1
ATOM 799 N N . ILE A 1 105 ? -2.926 -5.590 0.771 1.00 91.19 105 ILE A N 1
ATOM 800 C CA . ILE A 1 105 ? -3.520 -6.814 1.329 1.00 91.19 105 ILE A CA 1
ATOM 801 C C . ILE A 1 105 ? -3.518 -6.780 2.861 1.00 91.19 105 ILE A C 1
ATOM 803 O O . ILE A 1 105 ? -4.517 -7.151 3.474 1.00 91.19 105 ILE A O 1
ATOM 807 N N . ASP A 1 106 ? -2.429 -6.326 3.487 1.00 89.06 106 ASP A N 1
ATOM 808 C CA . ASP A 1 106 ? -2.359 -6.203 4.950 1.00 89.06 106 ASP A CA 1
ATOM 809 C C . ASP A 1 106 ? -3.351 -5.155 5.482 1.00 89.06 106 ASP A C 1
ATOM 811 O O . ASP A 1 106 ? -4.064 -5.419 6.450 1.00 89.06 106 ASP A O 1
ATOM 815 N N . ALA A 1 107 ? -3.475 -4.009 4.803 1.00 88.75 107 ALA A N 1
ATOM 816 C CA . ALA A 1 107 ? -4.453 -2.973 5.133 1.00 88.75 107 ALA A CA 1
ATOM 817 C C . ALA A 1 107 ? -5.896 -3.489 5.015 1.00 88.75 107 ALA A C 1
ATOM 819 O O . ALA A 1 107 ? -6.706 -3.275 5.918 1.00 88.75 107 ALA A O 1
ATOM 820 N N . TYR A 1 108 ? -6.197 -4.234 3.949 1.00 88.94 108 TYR A N 1
ATOM 821 C CA . TYR A 1 108 ? -7.498 -4.869 3.766 1.00 88.94 108 TYR A CA 1
ATOM 822 C C . TYR A 1 108 ? -7.775 -5.917 4.845 1.00 88.94 108 TYR A C 1
ATOM 824 O O . TYR A 1 108 ? -8.849 -5.951 5.437 1.00 88.94 108 TYR A O 1
ATOM 832 N N . TYR A 1 109 ? -6.793 -6.764 5.158 1.00 86.56 109 TYR A N 1
ATOM 833 C CA . TYR A 1 109 ? -6.933 -7.733 6.239 1.00 86.56 109 TYR A CA 1
ATOM 834 C C . TYR A 1 109 ? -7.213 -7.039 7.578 1.00 86.56 109 TYR A C 1
ATOM 836 O O . TYR A 1 109 ? -8.084 -7.471 8.336 1.00 86.56 109 TYR A O 1
ATOM 844 N N . ALA A 1 110 ? -6.509 -5.942 7.867 1.00 85.00 110 ALA A N 1
ATOM 845 C CA . ALA A 1 110 ? -6.706 -5.169 9.084 1.00 85.00 110 ALA A CA 1
ATOM 846 C C . ALA A 1 110 ? -8.125 -4.596 9.206 1.00 85.00 110 ALA A C 1
ATOM 848 O O . ALA A 1 110 ? -8.622 -4.536 10.330 1.00 85.00 110 ALA A O 1
ATOM 849 N N . SER A 1 111 ? -8.776 -4.232 8.094 1.00 84.44 111 SER A N 1
ATOM 850 C CA . SER A 1 111 ? -10.149 -3.714 8.104 1.00 84.44 111 SER A CA 1
ATOM 851 C C . SER A 1 111 ? -11.205 -4.810 8.266 1.00 84.44 111 SER A C 1
ATOM 853 O O . SER A 1 111 ? -12.216 -4.587 8.923 1.00 84.44 111 SER A O 1
ATOM 855 N N . VAL A 1 112 ? -10.977 -6.018 7.737 1.00 84.88 112 VAL A N 1
ATOM 856 C CA . VAL A 1 112 ? -11.980 -7.101 7.791 1.00 84.88 112 VAL A CA 1
ATOM 857 C C . VAL A 1 112 ? -11.841 -8.033 8.996 1.00 84.88 112 VAL A C 1
ATOM 859 O O . VAL A 1 112 ? -12.822 -8.670 9.379 1.00 84.88 112 VAL A O 1
ATOM 862 N N . LYS A 1 113 ? -10.657 -8.135 9.619 1.00 82.94 113 LYS A N 1
ATOM 863 C CA . LYS A 1 113 ? -10.381 -9.126 10.685 1.00 82.94 113 LYS A CA 1
ATOM 864 C C . LYS A 1 113 ? -11.333 -9.042 11.883 1.00 82.94 113 LYS A C 1
ATOM 866 O O . LYS A 1 113 ? -11.578 -10.055 12.525 1.00 82.94 113 LYS A O 1
ATOM 871 N N . GLU A 1 114 ? -11.863 -7.859 12.194 1.00 81.69 114 GLU A N 1
ATOM 872 C CA . GLU A 1 114 ? -12.787 -7.661 13.322 1.00 81.69 114 GLU A CA 1
ATOM 873 C C . GLU A 1 114 ? -14.215 -8.119 12.992 1.00 81.69 114 GLU A C 1
ATOM 875 O O . GLU A 1 114 ? -14.998 -8.434 13.886 1.00 81.69 114 GLU A O 1
ATOM 880 N N . HIS A 1 115 ? -14.537 -8.228 11.702 1.00 82.88 115 HIS A N 1
ATOM 881 C CA . HIS A 1 115 ? -15.842 -8.658 11.204 1.00 82.88 115 HIS A CA 1
ATOM 882 C C . HIS A 1 115 ? -15.896 -10.158 10.878 1.00 82.88 115 HIS A C 1
ATOM 884 O O . HIS A 1 115 ? -16.983 -10.717 10.728 1.00 82.88 115 HIS A O 1
ATOM 890 N N . VAL A 1 116 ? -14.745 -10.833 10.798 1.00 82.88 116 VAL A N 1
ATOM 891 C CA . VAL A 1 116 ? -14.652 -12.263 10.478 1.00 82.88 116 VAL A CA 1
ATOM 892 C C . VAL A 1 116 ? -14.385 -13.073 11.747 1.00 82.88 116 VAL A C 1
ATOM 894 O O . VAL A 1 116 ? -13.308 -13.016 12.336 1.00 82.88 116 VAL A O 1
ATOM 897 N N . LYS A 1 117 ? -15.357 -13.894 12.159 1.00 82.62 117 LYS A N 1
ATOM 898 C CA . LYS A 1 117 ? -15.179 -14.853 13.260 1.00 82.62 117 LYS A CA 1
ATOM 899 C C . LYS A 1 117 ? -14.446 -16.093 12.753 1.00 82.62 117 LYS A C 1
ATOM 901 O O . LYS A 1 117 ? -15.074 -17.001 12.216 1.00 82.62 117 LYS A O 1
ATOM 906 N N . ILE A 1 118 ? -13.128 -16.134 12.931 1.00 77.62 118 ILE A N 1
ATOM 907 C CA . ILE A 1 118 ? -12.320 -17.320 12.619 1.00 77.62 118 ILE A CA 1
ATOM 908 C C . ILE A 1 118 ? -12.319 -18.260 13.840 1.00 77.62 118 ILE A C 1
ATOM 910 O O . ILE A 1 118 ? -11.941 -17.826 14.933 1.00 77.62 118 ILE A O 1
ATOM 914 N N . PRO A 1 119 ? -12.732 -19.531 13.693 1.00 85.06 119 PRO A N 1
ATOM 915 C CA . PRO A 1 119 ? -12.654 -20.524 14.762 1.00 85.06 119 PRO A CA 1
ATOM 916 C C . PRO A 1 119 ? -11.216 -20.716 15.283 1.00 85.06 119 PRO A C 1
ATOM 918 O O . PRO A 1 119 ? -10.260 -20.776 14.507 1.00 85.06 119 PRO A O 1
ATOM 921 N N . LYS A 1 120 ? -11.043 -20.798 16.611 1.00 79.12 120 LYS A N 1
ATOM 922 C CA . LYS A 1 120 ? -9.713 -20.881 17.253 1.00 79.12 120 LYS A CA 1
ATOM 923 C C . LYS A 1 120 ? -8.938 -22.140 16.861 1.00 79.12 120 LYS A C 1
ATOM 925 O O . LYS A 1 120 ? -7.732 -22.076 16.662 1.00 79.12 120 LYS A O 1
ATOM 930 N N . ASP A 1 121 ? -9.637 -23.253 16.685 1.00 80.81 121 ASP A N 1
ATOM 931 C CA . ASP A 1 121 ? -9.094 -24.524 16.206 1.00 80.81 121 ASP A CA 1
ATOM 932 C C . ASP A 1 121 ? -8.433 -24.394 14.825 1.00 80.81 121 ASP A C 1
ATOM 934 O O . ASP A 1 121 ? -7.377 -24.985 14.587 1.00 80.81 121 ASP A O 1
ATOM 938 N N . GLN A 1 122 ? -8.997 -23.569 13.936 1.00 77.75 122 GLN A N 1
ATOM 939 C CA . GLN A 1 122 ? -8.396 -23.284 12.632 1.00 77.75 122 GLN A CA 1
ATOM 940 C C . GLN A 1 122 ? -7.131 -22.434 12.769 1.00 77.75 122 GLN A C 1
ATOM 942 O O . GLN A 1 122 ? -6.110 -22.758 12.161 1.00 77.75 122 GLN A O 1
ATOM 947 N N . VAL A 1 123 ? -7.162 -21.400 13.615 1.00 76.44 123 VAL A N 1
ATOM 948 C CA . VAL A 1 123 ? -5.989 -20.551 13.889 1.00 76.44 123 VAL A CA 1
ATOM 949 C C . VAL A 1 123 ? -4.839 -21.377 14.470 1.00 76.44 123 VAL A C 1
ATOM 951 O O . VAL A 1 123 ? -3.703 -21.266 14.003 1.00 76.44 123 VAL A O 1
ATOM 954 N N . ASP A 1 124 ? -5.128 -22.249 15.432 1.00 78.81 124 ASP A N 1
ATOM 955 C CA . ASP A 1 124 ? -4.134 -23.106 16.083 1.00 78.81 124 ASP A CA 1
ATOM 956 C C . ASP A 1 124 ? -3.552 -24.142 15.112 1.00 78.81 124 ASP A C 1
ATOM 958 O O . ASP A 1 124 ? -2.342 -24.391 15.102 1.00 78.81 124 ASP A O 1
ATOM 962 N N . ALA A 1 125 ? -4.389 -24.729 14.249 1.00 78.56 125 ALA A N 1
ATOM 963 C CA . ALA A 1 125 ? -3.936 -25.640 13.200 1.00 78.56 125 ALA A CA 1
ATOM 964 C C . ALA A 1 125 ? -3.005 -24.942 12.196 1.00 78.56 125 ALA A C 1
ATOM 966 O O . ALA A 1 125 ? -2.024 -25.541 11.746 1.00 78.56 125 ALA A O 1
ATOM 967 N N . TRP A 1 126 ? -3.271 -23.676 11.867 1.00 70.88 126 TRP A N 1
ATOM 968 C CA . TRP A 1 126 ? -2.415 -22.881 10.985 1.00 70.88 126 TRP A CA 1
ATOM 969 C C . TRP A 1 126 ? -1.095 -22.500 11.645 1.00 70.88 126 TRP A C 1
ATOM 971 O O . TRP A 1 126 ? -0.046 -22.613 11.014 1.00 70.88 126 TRP A O 1
ATOM 981 N N . GLN A 1 127 ? -1.113 -22.110 12.920 1.00 68.69 127 GLN A N 1
ATOM 982 C CA . GLN A 1 127 ? 0.112 -21.801 13.659 1.00 68.69 127 GLN A CA 1
ATOM 983 C C . GLN A 1 127 ? 1.034 -23.018 13.779 1.00 68.69 127 GLN A C 1
ATOM 985 O O . GLN A 1 127 ? 2.244 -22.869 13.639 1.00 68.69 127 GLN A O 1
ATOM 990 N N . LYS A 1 128 ? 0.470 -24.218 13.964 1.00 73.69 128 LYS A N 1
ATOM 991 C CA . LYS A 1 128 ? 1.234 -25.475 14.033 1.00 73.69 128 LYS A CA 1
ATOM 992 C C . LYS A 1 128 ? 1.801 -25.928 12.687 1.00 73.69 128 LYS A C 1
ATOM 994 O O . LYS A 1 128 ? 2.826 -26.599 12.668 1.00 73.69 128 LYS A O 1
ATOM 999 N N . LYS A 1 129 ? 1.134 -25.604 11.574 1.00 68.62 129 LYS A N 1
ATOM 1000 C CA . LYS A 1 129 ? 1.588 -25.959 10.217 1.00 68.62 129 LYS A CA 1
ATOM 1001 C C . LYS A 1 129 ? 2.512 -24.923 9.586 1.00 68.62 129 LYS A C 1
ATOM 1003 O O . LYS A 1 129 ? 3.162 -25.251 8.600 1.00 68.62 129 LYS A O 1
ATOM 1008 N N . ALA A 1 130 ? 2.569 -23.704 10.120 1.00 58.66 130 ALA A N 1
ATOM 1009 C CA . ALA A 1 130 ? 3.425 -22.653 9.591 1.00 58.66 130 ALA A CA 1
ATOM 1010 C C . ALA A 1 130 ? 4.912 -23.016 9.790 1.00 58.66 130 ALA A C 1
ATOM 1012 O O . ALA A 1 130 ? 5.352 -23.149 10.936 1.00 58.66 130 ALA A O 1
ATOM 1013 N N . PRO A 1 131 ? 5.708 -23.137 8.712 1.00 56.16 131 PRO A N 1
ATOM 1014 C CA . PRO A 1 131 ? 7.151 -23.290 8.819 1.00 56.16 131 PRO A CA 1
ATOM 1015 C C . PRO A 1 131 ? 7.778 -22.131 9.614 1.00 56.16 131 PRO A C 1
ATOM 1017 O O . PRO A 1 131 ? 7.343 -20.977 9.473 1.00 56.16 131 PRO A O 1
ATOM 1020 N N . PRO A 1 132 ? 8.806 -22.396 10.439 1.00 48.94 132 PRO A N 1
ATOM 1021 C CA . PRO A 1 132 ? 9.533 -21.338 11.126 1.00 48.94 132 PRO A CA 1
ATOM 1022 C C . PRO A 1 132 ? 10.160 -20.384 10.096 1.00 48.94 132 PRO A C 1
ATOM 1024 O O . PRO A 1 132 ? 10.848 -20.821 9.179 1.00 48.94 132 PRO A O 1
ATOM 1027 N N . GLY A 1 133 ? 9.907 -19.078 10.242 1.00 55.31 133 GLY A N 1
ATOM 1028 C CA . GLY A 1 133 ? 10.505 -18.029 9.401 1.00 55.31 133 GLY A CA 1
ATOM 1029 C C . GLY A 1 133 ? 9.606 -17.397 8.328 1.00 55.31 133 GLY A C 1
ATOM 1030 O O . GLY A 1 133 ? 10.071 -16.513 7.614 1.00 55.31 133 GLY A O 1
ATOM 1031 N N . ILE A 1 134 ? 8.327 -17.776 8.210 1.00 57.09 134 ILE A N 1
ATOM 1032 C CA . ILE A 1 134 ? 7.418 -17.163 7.222 1.00 57.09 134 ILE A CA 1
ATOM 1033 C C . ILE A 1 134 ? 6.911 -15.781 7.676 1.00 57.09 134 ILE A C 1
ATOM 1035 O O . ILE A 1 134 ? 6.358 -15.629 8.772 1.00 57.09 134 ILE A O 1
ATOM 1039 N N . SER A 1 135 ? 7.048 -14.778 6.798 1.00 57.09 135 SER A N 1
ATOM 1040 C CA . SER A 1 135 ? 6.535 -13.416 7.004 1.00 57.09 135 SER A CA 1
ATOM 1041 C C . SER A 1 135 ? 4.996 -13.383 7.024 1.00 57.09 135 SER A C 1
ATOM 1043 O O . SER A 1 135 ? 4.328 -14.194 6.381 1.00 57.09 135 SER A O 1
ATOM 1045 N N . ARG A 1 136 ? 4.394 -12.435 7.758 1.00 58.31 136 ARG A N 1
ATOM 1046 C CA . ARG A 1 136 ? 2.923 -12.312 7.879 1.00 58.31 136 ARG A CA 1
ATOM 1047 C C . ARG A 1 136 ? 2.202 -12.257 6.521 1.00 58.31 136 ARG A C 1
ATOM 1049 O O . ARG A 1 136 ? 1.136 -12.842 6.388 1.00 58.31 136 ARG A O 1
ATOM 1056 N N . LEU A 1 137 ? 2.817 -11.639 5.511 1.00 52.19 137 LEU A N 1
ATOM 1057 C CA . LEU A 1 137 ? 2.267 -11.497 4.157 1.00 52.19 137 LEU A CA 1
ATOM 1058 C C . LEU A 1 137 ? 2.050 -12.834 3.442 1.00 52.19 137 LEU A C 1
ATOM 1060 O O . LEU A 1 137 ? 1.029 -13.038 2.791 1.00 52.19 137 LEU A O 1
ATOM 1064 N N . GLN A 1 138 ? 2.981 -13.771 3.598 1.00 55.22 138 GLN A N 1
ATOM 1065 C CA . GLN A 1 138 ? 2.888 -15.081 2.959 1.00 55.22 138 GLN A CA 1
ATOM 1066 C C . GLN A 1 138 ? 1.805 -15.953 3.621 1.00 55.22 138 GLN A C 1
ATOM 1068 O O . GLN A 1 138 ? 1.115 -16.698 2.929 1.00 55.22 138 GLN A O 1
ATOM 1073 N N . LYS A 1 139 ? 1.537 -15.750 4.923 1.00 58.53 139 LYS A N 1
ATOM 1074 C CA . LYS A 1 139 ? 0.374 -16.348 5.607 1.00 58.53 139 LYS A CA 1
ATOM 1075 C C . LYS A 1 139 ? -0.957 -15.840 5.036 1.00 58.53 139 LYS A C 1
ATOM 1077 O O . LYS A 1 139 ? -1.891 -16.624 4.897 1.00 58.53 139 LYS A O 1
ATOM 1082 N N . TYR A 1 140 ? -1.052 -14.558 4.669 1.00 59.59 140 TYR A N 1
ATOM 1083 C CA . TYR A 1 140 ? -2.271 -13.989 4.072 1.00 59.59 140 TYR A CA 1
ATOM 1084 C C . TYR A 1 140 ? -2.536 -14.476 2.640 1.00 59.59 140 TYR A C 1
ATOM 1086 O O . TYR A 1 140 ? -3.688 -14.711 2.276 1.00 59.59 140 TYR A O 1
ATOM 1094 N N . PHE A 1 141 ? -1.491 -14.690 1.837 1.00 55.00 141 PHE A N 1
ATOM 1095 C CA . PHE A 1 141 ? -1.636 -15.273 0.495 1.00 55.00 141 PHE A CA 1
ATOM 1096 C C . PHE A 1 141 ? -2.125 -16.732 0.535 1.00 55.00 141 PHE A C 1
ATOM 1098 O O . PHE A 1 141 ? -2.981 -17.133 -0.261 1.00 55.00 141 PHE A O 1
ATOM 1105 N N . GLU A 1 142 ? -1.647 -17.527 1.494 1.00 57.09 142 GLU A N 1
ATOM 1106 C CA . GLU A 1 142 ? -2.174 -18.877 1.732 1.00 57.09 142 GLU A CA 1
ATOM 1107 C C . GLU A 1 142 ? -3.630 -18.846 2.236 1.00 57.09 142 GLU A C 1
ATOM 1109 O O . GLU A 1 142 ? -4.459 -19.623 1.766 1.00 57.09 142 GLU A O 1
ATOM 1114 N N . LEU A 1 143 ? -3.986 -17.894 3.108 1.00 55.59 143 LEU A N 1
ATOM 1115 C CA . LEU A 1 143 ? -5.366 -17.675 3.569 1.00 55.59 143 LEU A CA 1
ATOM 1116 C C . LEU A 1 143 ? -6.341 -17.397 2.413 1.00 55.59 143 LEU A C 1
ATOM 1118 O O . LEU A 1 143 ? -7.393 -18.033 2.324 1.00 55.59 143 LEU A O 1
ATOM 1122 N N . GLY A 1 144 ? -5.987 -16.488 1.499 1.00 53.72 144 GLY A N 1
ATOM 1123 C CA . GLY A 1 144 ? -6.827 -16.156 0.343 1.00 53.72 144 GLY A CA 1
ATOM 1124 C C . GLY A 1 144 ? -7.028 -17.338 -0.612 1.00 53.72 144 GLY A C 1
ATOM 1125 O O . GLY A 1 144 ? -8.134 -17.572 -1.094 1.00 53.72 144 GLY A O 1
ATOM 1126 N N . SER A 1 145 ? -5.985 -18.136 -0.841 1.00 51.28 145 SER A N 1
ATOM 1127 C CA . SER A 1 145 ? -6.039 -19.292 -1.750 1.00 51.28 145 SER A CA 1
ATOM 1128 C C . SER A 1 145 ? -6.750 -20.523 -1.172 1.00 51.28 145 SER A C 1
ATOM 1130 O O . SER A 1 145 ? -7.173 -21.391 -1.937 1.00 51.28 145 SER A O 1
ATOM 1132 N N . ILE A 1 146 ? -6.921 -20.613 0.151 1.00 51.69 146 ILE A N 1
ATOM 1133 C CA . ILE A 1 146 ? -7.708 -21.670 0.807 1.00 51.69 146 ILE A CA 1
ATOM 1134 C C . ILE A 1 146 ? -9.191 -21.283 0.878 1.00 51.69 146 ILE A C 1
ATOM 1136 O O . ILE A 1 146 ? -10.038 -22.118 0.566 1.00 51.69 146 ILE A O 1
ATOM 1140 N N . CYS A 1 147 ? -9.515 -20.026 1.205 1.00 46.09 147 CYS A N 1
ATOM 1141 C CA . CYS A 1 147 ? -10.903 -19.541 1.242 1.00 46.09 147 CYS A CA 1
ATOM 1142 C C . CYS A 1 147 ? -11.569 -19.474 -0.145 1.00 46.09 147 CYS A C 1
ATOM 1144 O O . CYS A 1 147 ? -12.791 -19.540 -0.233 1.00 46.09 147 CYS A O 1
ATOM 1146 N N . LEU A 1 148 ? -10.786 -19.366 -1.224 1.00 40.94 148 LEU A N 1
ATOM 1147 C CA . LEU A 1 148 ? -11.284 -19.334 -2.606 1.00 40.94 148 LEU A CA 1
ATOM 1148 C C . LEU A 1 148 ? -11.346 -20.710 -3.287 1.00 40.94 148 LEU A C 1
ATOM 1150 O O . LEU A 1 148 ? -11.718 -20.782 -4.459 1.00 40.94 148 LEU A O 1
ATOM 1154 N N . ARG A 1 149 ? -11.012 -21.815 -2.602 1.00 39.59 149 ARG A N 1
ATOM 1155 C CA . ARG A 1 149 ? -11.313 -23.142 -3.159 1.00 39.59 149 ARG A CA 1
ATOM 1156 C C . ARG A 1 149 ? -12.810 -23.391 -3.003 1.00 39.59 149 ARG A C 1
ATOM 1158 O O . ARG A 1 149 ? -13.268 -23.472 -1.863 1.00 39.59 149 ARG A O 1
ATOM 1165 N N . PRO A 1 150 ? -13.577 -23.556 -4.096 1.00 41.59 150 PRO A N 1
ATOM 1166 C CA . PRO A 1 150 ? -14.944 -24.020 -3.965 1.00 41.59 150 PRO A CA 1
ATOM 1167 C C . PRO A 1 150 ? -14.889 -25.364 -3.243 1.00 41.59 150 PRO A C 1
ATOM 1169 O O . PRO A 1 150 ? -14.148 -26.268 -3.641 1.00 41.59 150 PRO A O 1
ATOM 1172 N N . THR A 1 151 ? -15.648 -25.495 -2.161 1.00 50.69 151 THR A N 1
ATOM 1173 C CA . THR A 1 151 ? -15.927 -26.786 -1.539 1.00 50.69 151 THR A CA 1
ATOM 1174 C C . THR A 1 151 ? -16.775 -27.598 -2.511 1.00 50.69 151 THR A C 1
ATOM 1176 O O . THR A 1 151 ? -17.985 -27.715 -2.362 1.00 50.69 151 THR A O 1
ATOM 1179 N N . SER A 1 152 ? -16.140 -28.136 -3.548 1.00 44.66 152 SER A N 1
ATOM 1180 C CA . SER A 1 152 ? -16.689 -29.215 -4.350 1.00 44.66 152 SER A CA 1
ATOM 1181 C C . SER A 1 152 ? -16.625 -30.478 -3.502 1.00 44.66 152 SER A C 1
ATOM 1183 O O . SER A 1 152 ? -15.624 -31.195 -3.501 1.00 44.66 152 SER A O 1
ATOM 1185 N N . LYS A 1 153 ? -17.697 -30.730 -2.758 1.00 39.25 153 LYS A N 1
ATOM 1186 C CA . LYS A 1 153 ? -18.093 -32.082 -2.377 1.00 39.25 153 LYS A CA 1
ATOM 1187 C C . LYS A 1 153 ? -19.558 -32.252 -2.767 1.00 39.25 153 LYS A C 1
ATOM 1189 O O . LYS A 1 153 ? -20.438 -31.776 -2.056 1.00 39.25 153 LYS A O 1
ATOM 1194 N N . ALA A 1 154 ? -19.756 -32.843 -3.944 1.00 36.00 154 ALA A N 1
ATOM 1195 C CA . ALA A 1 154 ? -20.902 -33.700 -4.224 1.00 36.00 154 ALA A CA 1
ATOM 1196 C C . ALA A 1 154 ? -20.658 -35.064 -3.562 1.00 36.00 154 ALA A C 1
ATOM 1198 O O . ALA A 1 154 ? -19.462 -35.420 -3.410 1.00 36.00 154 ALA A O 1
#

Organism: NCBI:txid1538553

pLDDT: mean 81.27, std 16.67, range [36.0, 98.31]

Foldseek 3Di:
DDDDDPDDDDDDDDDDPQKDKDFPDWDWDADPVRDIDIDDTDIDIDHQCLVVLQVQLVVLVVQLVVLVVVLVVVVVVVPVVVNVVSVVRNVVSNVSNVVSNLVSLVSVCVVCVVVDDDDVVVVVVLVVPDDPPDDPSVSSVVVVVVVPDPPPDD

Radius of gyration: 25.67 Å; chains: 1; bounding box: 50×76×70 Å

Secondary structure (DSSP, 8-state):
---PPP-PPPSS----TT-EEE-----EEE-TTS-EEE-----EEE---HHHHHHHHHHHHHHHHHHHHHHHHHHHTT-HHHHHHHHHHHHHHHHHHHHHHHHHHHHHHHHHTTT----HHHHHHHHHHSPTT--HHHHHHHHHHHHTS-----

Sequence (154 aa):
METSKPETPDPGVFLVKGDTVSIPSFSVSIDEEGKMNADPVILKTGIEMTPYWLNIAYKHLISTEVTHKKLMLVKAEENNRLIGECLKKEYSSGMQAIMASGIAIDAYYASVKEHVKIPKDQVDAWQKKAPPGISRLQKYFELGSICLRPTSKA